Protein AF-A0A7W3NHY2-F1 (afdb_monomer_lite)

Foldseek 3Di:
DDDDDPDDDDPDPDPDDPPDDQWDWDADPNDTDIDGCPPFHQDCVQKDKDWDPDVVVQLVVCLVFPPVNDDDDAPTKMFIWGADPNDTHGFWMWGKAADPDPCLCCVVPVPADPGQQEIERPDTGGHPPRDPPSRVVNVVVVVVVCVVSNHNYYHYDDPDDDPDDDD

Structure (mmCIF, N/CA/C/O backbone):
data_AF-A0A7W3NHY2-F1
#
_entry.id   AF-A0A7W3NHY2-F1
#
loop_
_atom_site.group_PDB
_atom_site.id
_atom_site.type_symbol
_atom_site.label_atom_id
_atom_site.label_alt_id
_atom_site.label_comp_id
_atom_site.label_asym_id
_atom_site.label_entity_id
_atom_site.label_seq_id
_atom_site.pdbx_PDB_ins_code
_atom_site.Cartn_x
_atom_site.Cartn_y
_atom_site.Cartn_z
_atom_site.occupancy
_atom_site.B_iso_or_equiv
_atom_site.auth_seq_id
_atom_site.auth_comp_id
_atom_site.auth_asym_id
_atom_site.auth_atom_id
_atom_site.pdbx_PDB_model_num
ATOM 1 N N . MET A 1 1 ? 4.029 -60.262 -7.745 1.00 38.59 1 MET A N 1
ATOM 2 C CA . MET A 1 1 ? 4.690 -59.181 -6.982 1.00 38.59 1 MET A CA 1
ATOM 3 C C . MET A 1 1 ? 3.614 -58.396 -6.251 1.00 38.59 1 MET A C 1
ATOM 5 O O . MET A 1 1 ? 2.725 -57.881 -6.910 1.00 38.59 1 MET A O 1
ATOM 9 N N . ARG A 1 2 ? 3.622 -58.399 -4.913 1.00 41.72 2 ARG A N 1
ATOM 10 C CA . ARG A 1 2 ? 2.715 -57.587 -4.086 1.00 41.72 2 ARG A CA 1
ATOM 11 C C . ARG A 1 2 ? 3.487 -56.336 -3.667 1.00 41.72 2 ARG A C 1
ATOM 13 O O . ARG A 1 2 ? 4.573 -56.475 -3.115 1.00 41.72 2 ARG A O 1
ATOM 20 N N . PHE A 1 3 ? 2.969 -55.153 -3.981 1.00 37.47 3 PHE A N 1
ATOM 21 C CA . PHE A 1 3 ? 3.537 -53.889 -3.514 1.00 37.47 3 PHE A CA 1
ATOM 22 C C . PHE A 1 3 ? 3.223 -53.717 -2.022 1.00 37.47 3 PHE A C 1
ATOM 24 O O . PHE A 1 3 ? 2.112 -54.027 -1.590 1.00 37.47 3 PHE A O 1
ATOM 31 N N . SER A 1 4 ? 4.214 -53.279 -1.243 1.00 45.97 4 SER A N 1
ATOM 32 C CA . SER A 1 4 ? 4.052 -52.976 0.181 1.00 45.97 4 SER A CA 1
ATOM 33 C C . SER A 1 4 ? 3.116 -51.781 0.345 1.00 45.97 4 SER A C 1
ATOM 35 O O . SER A 1 4 ? 3.281 -50.773 -0.341 1.00 45.97 4 SER A O 1
ATOM 37 N N . VAL A 1 5 ? 2.145 -51.899 1.249 1.00 53.31 5 VAL A N 1
ATOM 38 C CA . VAL A 1 5 ? 1.316 -50.777 1.705 1.00 53.31 5 VAL A CA 1
ATOM 39 C C . VAL A 1 5 ? 2.254 -49.721 2.295 1.00 53.31 5 VAL A C 1
ATOM 41 O O . VAL A 1 5 ? 3.101 -50.053 3.124 1.00 53.31 5 VAL A O 1
ATOM 44 N N . GLN A 1 6 ? 2.152 -48.479 1.818 1.00 52.00 6 GLN A N 1
ATOM 45 C CA . GLN A 1 6 ? 2.845 -47.340 2.416 1.00 52.00 6 GLN A CA 1
ATOM 46 C C . GLN A 1 6 ? 2.260 -47.108 3.809 1.00 52.00 6 GLN A C 1
ATOM 48 O O . GLN A 1 6 ? 1.056 -46.914 3.960 1.00 52.00 6 GLN A O 1
ATOM 53 N N . GLU A 1 7 ? 3.117 -47.173 4.818 1.00 51.84 7 GLU A N 1
ATOM 54 C CA . GLU A 1 7 ? 2.774 -46.868 6.199 1.00 51.84 7 GLU A CA 1
ATOM 55 C C . GLU A 1 7 ? 2.471 -45.365 6.300 1.00 51.84 7 GLU A C 1
ATOM 57 O O . GLU A 1 7 ? 3.307 -44.522 5.969 1.00 51.84 7 GLU A O 1
ATOM 62 N N . THR A 1 8 ? 1.238 -45.020 6.671 1.00 54.47 8 THR A N 1
ATOM 63 C CA . THR A 1 8 ? 0.811 -43.636 6.906 1.00 54.47 8 THR A CA 1
ATOM 64 C C . THR A 1 8 ? 1.616 -43.054 8.062 1.00 54.47 8 THR A C 1
ATOM 66 O O . THR A 1 8 ? 1.478 -43.507 9.197 1.00 54.47 8 THR A O 1
ATOM 69 N N . LEU A 1 9 ? 2.444 -42.048 7.777 1.00 52.06 9 LEU A N 1
ATOM 70 C CA . LEU A 1 9 ? 3.129 -41.275 8.812 1.00 52.06 9 LEU A CA 1
ATOM 71 C C . LEU A 1 9 ? 2.080 -40.549 9.674 1.00 52.06 9 LEU A C 1
ATOM 73 O O . LEU A 1 9 ? 1.161 -39.950 9.106 1.00 52.06 9 LEU A O 1
ATOM 77 N N . PRO A 1 10 ? 2.187 -40.574 11.014 1.00 54.53 10 PRO A N 1
ATOM 78 C CA . PRO A 1 10 ? 1.303 -39.794 11.863 1.00 54.53 10 PRO A CA 1
ATOM 79 C C . PRO A 1 10 ? 1.588 -38.309 11.623 1.00 54.53 10 PRO A C 1
ATOM 81 O O . PRO A 1 10 ? 2.686 -37.821 11.885 1.00 54.53 10 PRO A O 1
ATOM 84 N N . PHE A 1 11 ? 0.602 -37.593 11.086 1.00 50.91 11 PHE A N 1
ATOM 85 C CA . PHE A 1 11 ? 0.603 -36.137 11.089 1.00 50.91 11 PHE A CA 1
ATOM 86 C C . PHE A 1 11 ? 0.236 -35.707 12.510 1.00 50.91 11 PHE A C 1
ATOM 88 O O . PHE A 1 11 ? -0.936 -35.550 12.840 1.00 50.91 11 PHE A O 1
ATOM 95 N N . GLU A 1 12 ? 1.226 -35.639 13.395 1.00 59.62 12 GLU A N 1
ATOM 96 C CA . GLU A 1 12 ? 1.052 -34.913 14.647 1.00 59.62 12 GLU A CA 1
ATOM 97 C C . GLU A 1 12 ? 1.001 -33.424 14.297 1.00 59.62 12 GLU A C 1
ATOM 99 O O . GLU A 1 12 ? 1.944 -32.890 13.708 1.00 59.62 12 GLU A O 1
ATOM 104 N N . ASP A 1 13 ? -0.114 -32.767 14.628 1.00 57.09 13 ASP A N 1
ATOM 105 C CA . ASP A 1 13 ? -0.238 -31.311 14.596 1.00 57.09 13 ASP A CA 1
ATOM 106 C C . ASP A 1 13 ? 0.801 -30.721 15.557 1.00 57.09 13 ASP A C 1
ATOM 108 O O . ASP A 1 13 ? 0.569 -30.564 16.759 1.00 57.09 13 ASP A O 1
ATOM 112 N N . LEU A 1 14 ? 1.993 -30.434 15.036 1.00 52.31 14 LEU A N 1
ATOM 113 C CA . LEU A 1 14 ? 3.009 -29.718 15.785 1.00 52.31 14 LEU A CA 1
ATOM 114 C C . LEU A 1 14 ? 2.480 -28.302 16.038 1.00 52.31 14 LEU A C 1
ATOM 116 O O . LEU A 1 14 ? 2.071 -27.634 15.084 1.00 52.31 14 LEU A O 1
ATOM 120 N N . PRO A 1 15 ? 2.481 -27.819 17.292 1.00 52.09 15 PRO A N 1
ATOM 121 C CA . PRO A 1 15 ? 2.059 -26.459 17.576 1.00 52.09 15 PRO A CA 1
ATOM 122 C C . PRO A 1 15 ? 2.930 -25.497 16.767 1.00 52.09 15 PRO A C 1
ATOM 124 O O . PRO A 1 15 ? 4.156 -25.498 16.898 1.00 52.09 15 PRO A O 1
ATOM 127 N N . GLU A 1 16 ? 2.295 -24.692 15.915 1.00 49.62 16 GLU A N 1
ATOM 128 C CA . GLU A 1 16 ? 2.970 -23.643 15.160 1.00 49.62 16 GLU A CA 1
ATOM 129 C C . GLU A 1 16 ? 3.632 -22.688 16.158 1.00 49.62 16 GLU A C 1
ATOM 131 O O . GLU A 1 16 ? 2.963 -21.989 16.919 1.00 49.62 16 GLU A O 1
ATOM 136 N N . VAL A 1 17 ? 4.965 -22.693 16.193 1.00 52.91 17 VAL A N 1
ATOM 137 C CA . VAL A 1 17 ? 5.748 -21.736 16.973 1.00 52.91 17 VAL A CA 1
ATOM 138 C C . VAL A 1 17 ? 5.956 -20.512 16.082 1.00 52.91 17 VAL A C 1
ATOM 140 O O . VAL A 1 17 ? 6.680 -20.621 15.086 1.00 52.91 17 VAL A O 1
ATOM 143 N N . PRO A 1 18 ? 5.361 -19.345 16.394 1.00 51.53 18 PRO A N 1
ATOM 144 C CA . PRO A 1 18 ? 5.545 -18.153 15.580 1.00 51.53 18 PRO A CA 1
ATOM 145 C C . PRO A 1 18 ? 7.033 -17.799 15.529 1.00 51.53 18 PRO A C 1
ATOM 147 O O . PRO A 1 18 ? 7.649 -17.499 16.548 1.00 51.53 18 PRO A O 1
ATOM 150 N N . THR A 1 19 ? 7.631 -17.844 14.338 1.00 49.25 19 THR A N 1
ATOM 151 C CA . THR A 1 19 ? 9.059 -17.530 14.145 1.00 49.25 19 THR A CA 1
ATOM 152 C C . THR A 1 19 ? 9.333 -16.023 14.240 1.00 49.25 19 THR A C 1
ATOM 154 O O . THR A 1 19 ? 10.480 -15.589 14.331 1.00 49.25 19 THR A O 1
ATOM 157 N N . ALA A 1 20 ? 8.276 -15.206 14.231 1.00 55.72 20 ALA A N 1
ATOM 158 C CA . ALA A 1 20 ? 8.362 -13.775 14.466 1.00 55.72 20 ALA A CA 1
ATOM 159 C C . ALA A 1 20 ? 8.464 -13.493 15.972 1.00 55.72 20 ALA A C 1
ATOM 161 O O . ALA A 1 20 ? 7.605 -13.897 16.755 1.00 55.72 20 ALA A O 1
ATOM 162 N N . SER A 1 21 ? 9.511 -12.766 16.369 1.00 53.81 21 SER A N 1
ATOM 163 C CA . SER A 1 21 ? 9.662 -12.281 17.740 1.00 53.81 21 SER A CA 1
ATOM 164 C C . SER A 1 21 ? 8.434 -11.447 18.144 1.00 53.81 21 SER A C 1
ATOM 166 O O . SER A 1 21 ? 8.055 -10.545 17.395 1.00 53.81 21 SER A O 1
ATOM 168 N N . PRO A 1 22 ? 7.847 -11.659 19.33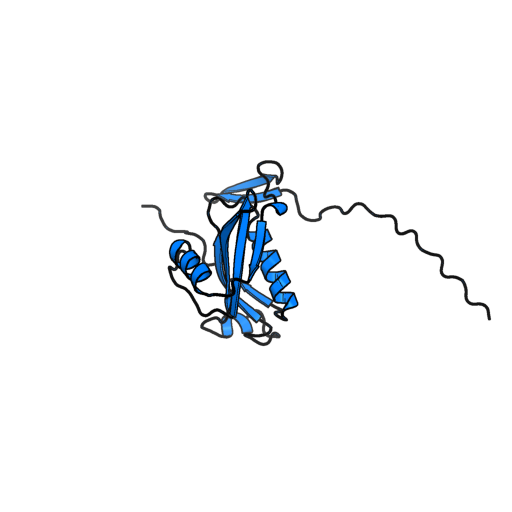9 1.00 58.22 22 PRO A N 1
ATOM 169 C CA . PRO A 1 22 ? 6.783 -10.805 19.874 1.00 58.22 22 PRO A CA 1
ATOM 170 C C . PRO A 1 22 ? 7.312 -9.435 20.336 1.00 58.22 22 PRO A C 1
ATOM 172 O O . PRO A 1 22 ? 6.582 -8.665 20.960 1.00 58.22 22 PRO A O 1
ATOM 175 N N . TRP A 1 23 ? 8.585 -9.147 20.059 1.00 51.69 23 TRP A N 1
ATOM 176 C CA . TRP A 1 23 ? 9.265 -7.897 20.343 1.00 51.69 23 TRP A CA 1
ATOM 177 C C . TRP A 1 23 ? 9.598 -7.177 19.044 1.00 51.69 23 TRP A C 1
ATOM 179 O O . TRP A 1 23 ? 10.343 -7.691 18.208 1.00 51.69 23 TRP A O 1
ATOM 189 N N . CYS A 1 24 ? 9.104 -5.951 18.919 1.00 60.16 24 CYS A N 1
ATOM 190 C CA . CYS A 1 24 ? 9.429 -5.062 17.812 1.00 60.16 24 CYS A CA 1
ATOM 191 C C . CYS A 1 24 ? 10.418 -3.998 18.289 1.00 60.16 24 CYS A C 1
ATOM 193 O O . CYS A 1 24 ? 10.172 -3.333 19.303 1.00 60.16 24 CYS A O 1
ATOM 195 N N . GLN A 1 25 ? 11.523 -3.819 17.556 1.00 66.75 25 GLN A N 1
ATOM 196 C CA . GLN A 1 25 ? 12.404 -2.674 17.780 1.00 66.75 25 GLN A CA 1
ATOM 197 C C . GLN A 1 25 ? 11.658 -1.386 17.445 1.00 66.75 25 GLN A C 1
ATOM 199 O O . GLN A 1 25 ? 11.041 -1.247 16.392 1.00 66.75 25 GLN A O 1
ATOM 204 N N . ARG A 1 26 ? 11.752 -0.431 18.355 1.00 61.78 26 ARG A N 1
ATOM 205 C CA . ARG A 1 26 ? 11.274 0.937 18.239 1.00 61.78 26 ARG A CA 1
ATOM 206 C C . ARG A 1 26 ? 12.478 1.832 18.092 1.00 61.78 26 ARG A C 1
ATOM 208 O O . ARG A 1 26 ? 13.433 1.684 18.843 1.00 61.78 26 ARG A O 1
ATOM 215 N N . TRP A 1 27 ? 12.400 2.785 17.182 1.00 46.03 27 TRP A N 1
ATOM 216 C CA . TRP A 1 27 ? 13.375 3.855 17.062 1.00 46.03 27 TRP A CA 1
ATOM 217 C C . TRP A 1 27 ? 12.678 5.167 17.391 1.00 46.03 27 TRP A C 1
ATOM 219 O O . TRP A 1 27 ? 11.727 5.546 16.716 1.00 46.03 27 TRP A O 1
ATOM 229 N N . ARG A 1 28 ? 13.131 5.846 18.445 1.00 52.72 28 ARG A N 1
ATOM 230 C CA . ARG A 1 28 ? 12.670 7.187 18.819 1.00 52.72 28 ARG A CA 1
ATOM 231 C C . ARG A 1 28 ? 13.876 8.007 19.245 1.00 52.72 28 ARG A C 1
ATOM 233 O O . ARG A 1 28 ? 14.658 7.536 20.065 1.00 52.72 28 ARG A O 1
ATOM 240 N N . GLU A 1 29 ? 14.058 9.198 18.675 1.00 62.19 29 GLU A N 1
ATOM 241 C CA . GLU A 1 29 ? 15.141 10.124 19.064 1.00 62.19 29 GLU A CA 1
ATOM 242 C C . GLU A 1 29 ? 16.534 9.453 19.081 1.00 62.19 29 GLU A C 1
ATOM 244 O O . GLU A 1 29 ? 17.319 9.600 20.017 1.00 62.19 29 GLU A O 1
ATOM 249 N N . ARG A 1 30 ? 16.839 8.651 18.047 1.00 50.19 30 ARG A N 1
ATOM 250 C CA . ARG A 1 30 ? 18.089 7.863 17.912 1.00 50.19 30 ARG A CA 1
ATOM 251 C C . ARG A 1 30 ? 18.314 6.804 19.003 1.00 50.19 30 ARG A C 1
ATOM 253 O O . ARG A 1 30 ? 19.399 6.228 19.077 1.00 50.19 30 ARG A O 1
ATOM 260 N N . ARG A 1 31 ? 17.315 6.524 19.839 1.00 47.31 31 ARG A N 1
ATOM 261 C CA . ARG A 1 31 ? 17.339 5.461 20.845 1.00 47.31 31 ARG A CA 1
ATOM 262 C C . ARG A 1 31 ? 16.479 4.302 20.374 1.00 47.31 31 ARG A C 1
ATOM 264 O O . ARG A 1 31 ? 15.373 4.507 19.871 1.00 47.31 31 ARG A O 1
ATOM 271 N N . HIS A 1 32 ? 16.997 3.092 20.555 1.00 50.78 32 HIS A N 1
ATOM 272 C CA . HIS A 1 32 ? 16.210 1.894 20.334 1.00 50.78 32 HIS A CA 1
ATOM 273 C C . HIS A 1 32 ? 15.502 1.494 21.635 1.00 50.78 32 HIS A C 1
ATOM 275 O O . HIS A 1 32 ? 16.115 1.481 22.703 1.00 50.78 32 HIS A O 1
ATOM 281 N N . SER A 1 33 ? 14.218 1.167 21.553 1.00 62.12 33 SER A N 1
ATOM 282 C CA . SER A 1 33 ? 13.472 0.488 22.616 1.00 62.12 33 SER A CA 1
ATOM 283 C C . SER A 1 33 ? 12.775 -0.744 22.046 1.00 62.12 33 SER A C 1
ATOM 285 O O . SER A 1 33 ? 12.729 -0.931 20.834 1.00 62.12 33 SER A O 1
ATOM 287 N N . TRP A 1 34 ? 12.283 -1.635 22.897 1.00 53.69 34 TRP A N 1
ATOM 288 C CA . TRP A 1 34 ? 11.569 -2.834 22.464 1.00 53.69 34 TRP A CA 1
ATOM 289 C C . TRP A 1 34 ? 10.137 -2.747 22.970 1.00 53.69 34 TRP A C 1
ATOM 291 O O . TRP A 1 34 ? 9.926 -2.513 24.157 1.00 53.69 34 TRP A O 1
ATOM 301 N N . ALA A 1 35 ? 9.162 -2.901 22.076 1.00 60.00 35 ALA A N 1
ATOM 302 C CA . ALA A 1 35 ? 7.753 -2.981 22.448 1.00 60.00 35 ALA A CA 1
ATOM 303 C C . ALA A 1 35 ? 7.274 -4.424 22.301 1.00 60.00 35 ALA A C 1
ATOM 305 O O . ALA A 1 35 ? 7.505 -5.041 21.256 1.00 60.00 35 ALA A O 1
ATOM 306 N N . HIS A 1 36 ? 6.613 -4.945 23.333 1.00 53.47 36 HIS A N 1
ATOM 307 C CA . HIS A 1 36 ? 5.999 -6.262 23.283 1.00 53.47 36 HIS A CA 1
ATOM 308 C C . HIS A 1 36 ? 4.612 -6.170 22.636 1.00 53.47 36 HIS A C 1
ATOM 310 O O . HIS A 1 36 ? 3.839 -5.261 22.937 1.00 53.47 36 HIS A O 1
ATOM 316 N N . VAL A 1 37 ? 4.253 -7.136 21.788 1.00 56.38 37 VAL A N 1
ATOM 317 C CA . VAL A 1 37 ? 2.948 -7.181 21.093 1.00 56.38 37 VAL A CA 1
ATOM 318 C C . VAL A 1 37 ? 1.754 -7.176 22.070 1.00 56.38 37 VAL A C 1
ATOM 320 O O . VAL A 1 37 ? 0.660 -6.768 21.694 1.00 56.38 37 VAL A O 1
ATOM 323 N N . ARG A 1 38 ? 1.944 -7.583 23.336 1.00 53.22 38 ARG A N 1
ATOM 324 C CA . ARG A 1 38 ? 0.876 -7.594 24.358 1.00 53.22 38 ARG A CA 1
ATOM 325 C C . ARG A 1 38 ? 0.640 -6.256 25.071 1.00 53.22 38 ARG A C 1
ATOM 327 O O . ARG A 1 38 ? -0.390 -6.131 25.722 1.00 53.22 38 ARG A O 1
ATOM 334 N N . ASP A 1 39 ? 1.520 -5.265 24.927 1.00 55.44 39 ASP A N 1
ATOM 335 C CA . ASP A 1 39 ? 1.469 -4.022 25.724 1.00 55.44 39 ASP A CA 1
ATOM 336 C C . ASP A 1 39 ? 0.590 -2.919 25.089 1.00 55.44 39 ASP A C 1
ATOM 338 O O . ASP A 1 39 ? 0.578 -1.776 25.539 1.00 55.44 39 ASP A O 1
ATOM 342 N N . GLY A 1 40 ? -0.144 -3.255 24.025 1.00 57.06 40 GLY A N 1
ATOM 343 C CA . GLY A 1 40 ? -0.903 -2.325 23.183 1.00 57.06 40 GLY A CA 1
ATOM 344 C C . GLY A 1 40 ? -0.871 -2.835 21.750 1.00 57.06 40 GLY A C 1
ATOM 345 O O . GLY A 1 40 ? -0.127 -2.331 20.910 1.00 57.06 40 GLY A O 1
ATOM 346 N N . GLY A 1 41 ? -1.567 -3.950 21.535 1.00 66.56 41 GLY A N 1
ATOM 347 C CA . GLY A 1 41 ? -1.363 -4.825 20.389 1.00 66.56 41 GLY A CA 1
ATOM 348 C C . GLY A 1 41 ? -2.280 -4.482 19.232 1.00 66.56 41 GLY A C 1
ATOM 349 O O . GLY A 1 41 ? -3.498 -4.460 19.382 1.00 66.56 41 GLY A O 1
ATOM 350 N N . PHE A 1 42 ? -1.690 -4.249 18.067 1.00 82.06 42 PHE A N 1
ATOM 351 C CA . PHE A 1 42 ? -2.409 -4.246 16.803 1.00 82.06 42 PHE A CA 1
ATOM 352 C C . PHE A 1 42 ? -3.290 -5.500 16.677 1.00 82.06 42 PHE A C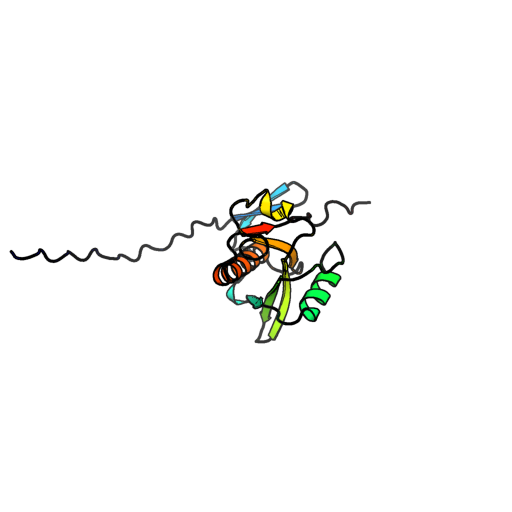 1
ATOM 354 O O . PHE A 1 42 ? -2.785 -6.623 16.638 1.00 82.06 42 PHE A O 1
ATOM 361 N N . ASP A 1 43 ? -4.608 -5.304 16.622 1.00 87.31 43 ASP A N 1
ATOM 362 C CA . ASP A 1 43 ? -5.570 -6.371 16.360 1.00 87.31 43 ASP A CA 1
ATOM 363 C C . ASP A 1 43 ? -5.886 -6.408 14.868 1.00 87.31 43 ASP A C 1
ATOM 365 O O . ASP A 1 43 ? -6.711 -5.641 14.377 1.00 87.31 43 ASP A O 1
ATOM 369 N N . ALA A 1 44 ? -5.250 -7.330 14.146 1.00 88.94 44 ALA A N 1
ATOM 370 C CA . ALA A 1 44 ? -5.452 -7.497 12.709 1.00 88.94 44 ALA A CA 1
ATOM 371 C C . ALA A 1 44 ? -6.925 -7.708 12.314 1.00 88.94 44 ALA A C 1
ATOM 373 O O . ALA A 1 44 ? -7.293 -7.397 11.187 1.00 88.94 44 ALA A O 1
ATOM 374 N N . ARG A 1 45 ? -7.778 -8.217 13.217 1.00 89.19 45 ARG A N 1
ATOM 375 C CA . ARG A 1 45 ? -9.205 -8.468 12.942 1.00 89.19 45 ARG A CA 1
ATOM 376 C C . ARG A 1 45 ? -10.012 -7.178 12.804 1.00 89.19 45 ARG A C 1
ATOM 378 O O . ARG A 1 45 ? -11.082 -7.203 12.207 1.00 89.19 45 ARG A O 1
ATOM 385 N N . ARG A 1 46 ? -9.501 -6.074 13.353 1.00 90.94 46 ARG A N 1
ATOM 386 C CA . ARG A 1 46 ? -10.080 -4.733 13.229 1.00 90.94 46 ARG A CA 1
ATOM 387 C C . ARG A 1 46 ? -9.777 -4.103 11.869 1.00 90.94 46 ARG A C 1
ATOM 389 O O . ARG A 1 46 ? -10.454 -3.166 11.475 1.00 90.94 46 ARG A O 1
ATOM 396 N N . TYR A 1 47 ? -8.792 -4.616 11.133 1.00 94.44 47 TYR A N 1
ATOM 397 C CA . TYR A 1 47 ? -8.341 -3.999 9.894 1.00 94.44 47 TYR A CA 1
ATOM 398 C C . TYR A 1 47 ? -8.662 -4.845 8.673 1.00 94.44 47 TYR A C 1
ATOM 400 O O . TYR A 1 47 ? -8.583 -6.072 8.674 1.00 94.44 47 TYR A O 1
ATOM 408 N N . THR A 1 48 ? -8.964 -4.162 7.578 1.00 96.50 48 THR A N 1
ATOM 409 C CA . THR A 1 48 ? -9.113 -4.774 6.258 1.00 96.50 48 THR A CA 1
ATOM 410 C C . THR A 1 48 ? -8.257 -4.028 5.250 1.00 96.50 48 THR A C 1
ATOM 412 O O . THR A 1 48 ? -8.015 -2.830 5.381 1.00 96.50 48 THR A O 1
ATOM 415 N N . VAL A 1 49 ? -7.790 -4.744 4.231 1.00 97.94 49 VAL A N 1
ATOM 416 C CA . VAL A 1 49 ? -6.992 -4.175 3.143 1.00 97.94 49 VAL A CA 1
ATOM 417 C C . VAL A 1 49 ? -7.690 -4.485 1.848 1.00 97.94 49 VAL A C 1
ATOM 419 O O . VAL A 1 49 ? -7.825 -5.665 1.543 1.00 97.94 49 VAL A O 1
ATOM 422 N N . ASP A 1 50 ? -8.063 -3.473 1.074 1.00 97.50 50 ASP A N 1
ATOM 423 C CA . ASP A 1 50 ? -8.690 -3.664 -0.234 1.00 97.50 50 ASP A CA 1
ATOM 424 C C . ASP A 1 50 ? -8.123 -2.726 -1.290 1.00 97.50 50 ASP A C 1
ATOM 426 O O . ASP A 1 50 ? -7.526 -1.694 -0.981 1.00 97.50 50 ASP A O 1
ATOM 430 N N . VAL A 1 51 ? -8.304 -3.118 -2.552 1.00 97.44 51 VAL A N 1
ATOM 431 C CA . VAL A 1 51 ? -8.014 -2.254 -3.698 1.00 97.44 51 VAL A CA 1
ATOM 432 C C . VAL A 1 51 ? -8.983 -1.078 -3.662 1.00 97.44 51 VAL A C 1
ATOM 434 O O . VAL A 1 51 ? -10.185 -1.277 -3.491 1.00 97.44 51 VAL A O 1
ATOM 437 N N . ILE A 1 52 ? -8.466 0.132 -3.856 1.00 97.06 52 ILE A N 1
ATOM 438 C CA . ILE A 1 52 ? -9.303 1.310 -4.078 1.00 97.06 52 ILE A CA 1
ATOM 439 C C . ILE A 1 52 ? -9.522 1.412 -5.596 1.00 97.06 52 ILE A C 1
ATOM 441 O O . ILE A 1 52 ? -8.541 1.588 -6.319 1.00 97.06 52 ILE A O 1
ATOM 445 N N . PRO A 1 53 ? -10.753 1.260 -6.115 1.00 92.00 53 PRO A N 1
ATOM 446 C CA . PRO A 1 53 ? -10.988 1.271 -7.559 1.00 92.00 53 PRO A CA 1
ATOM 447 C C . PRO A 1 53 ? -10.830 2.673 -8.160 1.00 92.00 53 PRO A C 1
ATOM 449 O O . PRO A 1 53 ? -10.208 2.818 -9.209 1.00 92.00 53 PRO A O 1
ATOM 452 N N . ASP A 1 54 ? -11.338 3.694 -7.469 1.00 92.19 54 ASP A N 1
ATOM 453 C CA . ASP A 1 54 ? -11.292 5.086 -7.912 1.00 92.19 54 ASP A CA 1
ATOM 454 C C . ASP A 1 54 ? -10.089 5.818 -7.320 1.00 92.19 54 ASP A C 1
ATOM 456 O O . ASP A 1 54 ? -9.750 5.651 -6.151 1.00 92.19 54 ASP A O 1
ATOM 460 N N . GLU A 1 55 ? -9.434 6.664 -8.106 1.00 90.38 55 GLU A N 1
ATOM 461 C CA . GLU A 1 55 ? -8.232 7.388 -7.672 1.00 90.38 55 GLU A CA 1
ATOM 462 C C . GLU A 1 55 ? -8.528 8.418 -6.566 1.00 90.38 55 GLU A C 1
ATOM 464 O O . GLU A 1 55 ? -7.719 8.613 -5.662 1.00 90.38 55 GLU A O 1
ATOM 469 N N . GLU A 1 56 ? -9.709 9.046 -6.595 1.00 94.81 56 GLU A N 1
ATOM 470 C CA . GLU A 1 56 ? -10.056 10.195 -5.745 1.00 94.81 56 GLU A CA 1
ATOM 471 C C . GLU A 1 56 ? -9.926 9.939 -4.227 1.00 94.81 56 GLU A C 1
ATOM 473 O O . GLU A 1 56 ? -9.250 10.731 -3.565 1.00 94.81 56 GLU A O 1
ATOM 478 N N . PRO A 1 57 ? -10.455 8.842 -3.639 1.00 93.75 57 PRO A N 1
ATOM 479 C CA . PRO A 1 57 ? -10.268 8.560 -2.213 1.00 93.75 57 PRO A CA 1
ATOM 480 C C . PRO A 1 57 ? -8.795 8.413 -1.810 1.00 93.75 57 PRO A C 1
ATOM 482 O O . PRO A 1 57 ? -8.365 8.952 -0.790 1.00 93.75 57 PRO A O 1
ATOM 485 N N . ALA A 1 58 ? -8.003 7.707 -2.622 1.00 94.81 58 ALA A N 1
ATOM 486 C CA . ALA A 1 58 ? -6.585 7.486 -2.351 1.00 94.81 58 ALA A CA 1
ATOM 487 C C . ALA A 1 58 ? -5.779 8.780 -2.512 1.00 94.81 58 ALA A C 1
ATOM 489 O O . ALA A 1 58 ? -4.900 9.082 -1.704 1.00 94.81 58 ALA A O 1
ATOM 490 N N . LYS A 1 59 ? -6.097 9.556 -3.548 1.00 94.62 59 LYS A N 1
ATOM 491 C CA . LYS A 1 59 ? -5.470 10.835 -3.854 1.00 94.62 59 LYS A CA 1
ATOM 492 C C . LYS A 1 59 ? -5.732 11.866 -2.773 1.00 94.62 59 LYS A C 1
ATOM 494 O O . LYS A 1 59 ? -4.773 12.462 -2.290 1.00 94.62 59 LYS A O 1
ATOM 499 N N . GLY A 1 60 ? -6.984 12.033 -2.349 1.00 95.19 60 GLY A N 1
ATOM 500 C CA . GLY A 1 60 ? -7.339 12.936 -1.254 1.00 95.19 60 GLY A CA 1
ATOM 501 C C . GLY A 1 60 ? -6.569 12.607 0.025 1.00 95.19 60 GLY A C 1
ATOM 502 O O . GLY A 1 60 ? -5.942 13.488 0.610 1.00 95.19 60 GLY A O 1
ATOM 503 N N . PHE A 1 61 ? -6.523 11.323 0.394 1.00 94.38 61 PHE A N 1
ATOM 504 C CA . PHE A 1 61 ? -5.786 10.861 1.571 1.00 94.38 61 PHE A CA 1
ATOM 505 C C . PHE A 1 61 ? -4.275 11.121 1.456 1.00 94.38 61 PHE A C 1
ATOM 507 O O . PHE A 1 61 ? -3.661 11.682 2.361 1.00 94.38 61 PHE A O 1
ATOM 514 N N . VAL A 1 62 ? -3.651 10.758 0.331 1.00 93.50 62 VAL A N 1
ATOM 515 C CA . VAL A 1 62 ? -2.206 10.956 0.131 1.00 93.50 62 VAL A CA 1
ATOM 516 C C . VAL A 1 62 ? -1.834 12.435 0.116 1.00 93.50 62 VAL A C 1
ATOM 518 O O . VAL A 1 62 ? -0.827 12.799 0.712 1.00 93.50 62 VAL A O 1
ATOM 521 N N . LEU A 1 63 ? -2.614 13.293 -0.544 1.00 92.38 63 LEU A N 1
ATOM 522 C CA . LEU A 1 63 ? -2.335 14.731 -0.578 1.00 92.38 63 LEU A CA 1
ATOM 523 C C . LEU A 1 63 ? -2.434 15.372 0.811 1.00 92.38 63 LEU A C 1
ATOM 525 O O . LEU A 1 63 ? -1.684 16.302 1.092 1.00 92.38 63 LEU A O 1
ATOM 529 N N . ALA A 1 64 ? -3.330 14.871 1.666 1.00 90.38 64 ALA A N 1
ATOM 530 C CA . ALA A 1 64 ? -3.502 15.365 3.027 1.00 90.38 64 ALA A CA 1
ATOM 531 C C . ALA A 1 64 ? -2.406 14.885 3.994 1.00 90.38 64 ALA A C 1
ATOM 533 O O . ALA A 1 64 ? -2.021 15.641 4.883 1.00 90.38 64 ALA A O 1
ATOM 534 N N . HIS A 1 65 ? -1.911 13.651 3.836 1.00 88.69 65 HIS A N 1
ATOM 535 C CA . HIS A 1 65 ? -1.091 12.991 4.864 1.00 88.69 65 HIS A CA 1
ATOM 536 C C . HIS A 1 65 ? 0.348 12.659 4.443 1.00 88.69 65 HIS A C 1
ATOM 538 O O . HIS A 1 65 ? 1.186 12.388 5.297 1.00 88.69 65 HIS A O 1
ATOM 544 N N . HIS A 1 66 ? 0.674 12.645 3.149 1.00 85.81 66 HIS A N 1
ATOM 545 C CA . HIS A 1 66 ? 2.026 12.319 2.692 1.00 85.81 66 HIS A CA 1
ATOM 546 C C . HIS A 1 66 ? 2.877 13.587 2.544 1.00 85.81 66 HIS A C 1
ATOM 548 O O . HIS A 1 66 ? 2.485 14.520 1.845 1.00 85.81 66 HIS A O 1
ATOM 554 N N . TYR A 1 67 ? 4.094 13.583 3.099 1.00 82.31 67 TYR A N 1
ATOM 555 C CA . TYR A 1 67 ? 5.001 14.747 3.138 1.00 82.31 67 TYR A CA 1
ATOM 556 C C . TYR A 1 67 ? 5.240 15.421 1.770 1.00 82.31 67 TYR A C 1
ATOM 558 O O . TYR A 1 67 ? 5.483 16.621 1.685 1.00 82.31 67 TYR A O 1
ATOM 566 N N . SER A 1 68 ? 5.196 14.653 0.673 1.00 81.94 68 SER A N 1
ATOM 567 C CA . SER A 1 68 ? 5.464 15.174 -0.674 1.00 81.94 68 SER A CA 1
ATOM 568 C C . SER A 1 68 ? 4.297 15.932 -1.311 1.00 81.94 68 SER A C 1
ATOM 570 O O . SER A 1 68 ? 4.479 16.465 -2.408 1.00 81.94 68 SER A O 1
ATOM 572 N N . GLY A 1 69 ? 3.098 15.900 -0.714 1.00 81.12 69 GLY A N 1
ATOM 573 C CA . GLY A 1 69 ? 1.912 16.623 -1.194 1.00 81.12 69 GLY A CA 1
ATOM 574 C C . GLY A 1 69 ? 1.545 16.365 -2.661 1.00 81.12 69 GLY A C 1
ATOM 575 O O . GLY A 1 69 ? 0.990 17.235 -3.324 1.00 81.12 69 GLY A O 1
ATOM 576 N N . SER A 1 70 ? 1.907 15.203 -3.214 1.00 86.56 70 SER A N 1
ATOM 577 C CA . SER A 1 70 ? 1.743 14.896 -4.641 1.00 86.56 70 SER A CA 1
ATOM 578 C C . SER A 1 70 ? 1.294 13.463 -4.867 1.00 86.56 70 SER A C 1
ATOM 580 O O . SER A 1 70 ? 1.707 12.551 -4.145 1.00 86.56 70 SER A O 1
ATOM 582 N N . TYR A 1 71 ? 0.512 13.260 -5.924 1.00 88.88 71 TYR A N 1
ATOM 583 C CA . TYR A 1 71 ? -0.063 11.969 -6.273 1.00 88.88 71 TYR A CA 1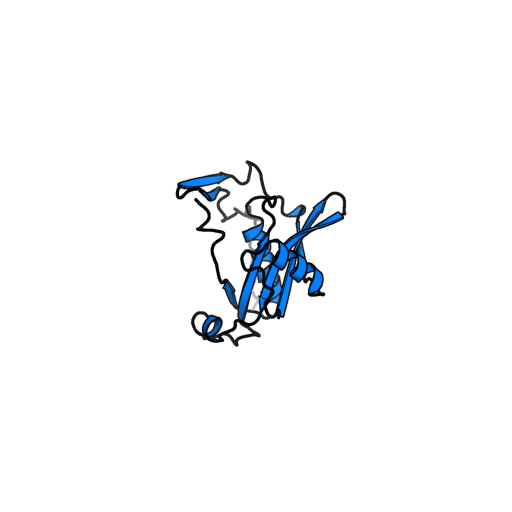
ATOM 584 C C . TYR A 1 71 ? 0.510 11.449 -7.606 1.00 88.88 71 TYR A C 1
ATOM 586 O O . TYR A 1 71 ? 0.302 12.090 -8.637 1.00 88.88 71 TYR A O 1
ATOM 594 N N . PRO A 1 72 ? 1.326 10.377 -7.591 1.00 87.88 72 PRO A N 1
ATOM 595 C CA . PRO A 1 72 ? 2.028 9.883 -8.774 1.00 87.88 72 PRO A CA 1
ATOM 596 C C . PRO A 1 72 ? 1.137 8.982 -9.641 1.00 87.88 72 PRO A C 1
ATOM 598 O O . PRO A 1 72 ? 0.039 8.612 -9.244 1.00 87.88 72 PRO A O 1
ATOM 601 N N . ALA A 1 73 ? 1.644 8.579 -10.810 1.00 88.31 73 ALA A N 1
ATOM 602 C CA . ALA A 1 73 ? 0.961 7.622 -11.677 1.00 88.31 73 ALA A CA 1
ATOM 603 C C . ALA A 1 73 ? 0.741 6.269 -10.973 1.00 88.31 73 ALA A C 1
ATOM 605 O O . ALA A 1 73 ? 1.678 5.681 -10.420 1.00 88.31 73 ALA A O 1
ATOM 606 N N . VAL A 1 74 ? -0.492 5.766 -11.044 1.00 91.94 74 VAL A N 1
ATOM 607 C CA . VAL A 1 74 ? -0.950 4.576 -10.320 1.00 91.94 74 VAL A CA 1
ATOM 608 C C . VAL A 1 74 ? -1.124 3.396 -11.265 1.00 91.94 74 VAL A C 1
ATOM 610 O O . VAL A 1 74 ? -1.732 3.515 -12.324 1.00 91.94 74 VAL A O 1
ATOM 613 N N . THR A 1 75 ? -0.621 2.233 -10.859 1.00 94.69 75 THR A N 1
ATOM 614 C CA . THR A 1 75 ? -0.998 0.938 -11.445 1.00 94.69 75 THR A CA 1
ATOM 615 C C . THR A 1 75 ? -2.009 0.233 -10.552 1.00 94.69 75 THR A C 1
ATOM 617 O O . THR A 1 75 ? -2.991 -0.318 -11.037 1.00 94.69 75 THR A O 1
ATOM 620 N N . VAL A 1 76 ? -1.780 0.260 -9.238 1.00 96.44 76 VAL A N 1
ATOM 621 C CA . VAL A 1 76 ? -2.720 -0.246 -8.240 1.00 96.44 76 VAL A CA 1
ATOM 622 C C . VAL A 1 76 ? -2.519 0.485 -6.922 1.00 96.44 76 VAL A C 1
ATOM 624 O O . VAL A 1 76 ? -1.405 0.845 -6.542 1.00 96.44 76 VAL A O 1
ATOM 627 N N . GLN A 1 77 ? -3.616 0.693 -6.218 1.00 97.38 77 GLN A N 1
ATOM 628 C CA . GLN A 1 77 ? -3.667 1.398 -4.951 1.00 97.38 77 GLN A CA 1
ATOM 629 C C . GLN A 1 77 ? -4.489 0.578 -3.963 1.00 97.38 77 GLN A C 1
ATOM 631 O O . GLN A 1 77 ? -5.524 0.005 -4.311 1.00 97.38 77 GLN A O 1
ATOM 636 N N . PHE A 1 78 ? -4.015 0.517 -2.730 1.00 98.44 78 PHE A N 1
ATOM 637 C CA . PHE A 1 78 ? -4.683 -0.186 -1.649 1.00 98.44 78 PHE A CA 1
ATOM 638 C C . PHE A 1 78 ? -4.992 0.785 -0.525 1.00 98.44 78 PHE A C 1
ATOM 640 O O . PHE A 1 78 ? -4.196 1.681 -0.240 1.00 98.44 78 PHE A O 1
ATOM 647 N N . GLY A 1 79 ? -6.129 0.568 0.122 1.00 97.94 79 GLY A N 1
ATOM 648 C CA . GLY A 1 79 ? -6.482 1.216 1.372 1.00 97.94 79 GLY A CA 1
ATOM 649 C C . GLY A 1 79 ? -6.337 0.237 2.527 1.00 97.94 79 GLY A C 1
ATOM 650 O O . GLY A 1 79 ? -6.728 -0.927 2.409 1.00 97.94 79 GLY A O 1
ATOM 651 N N . LEU A 1 80 ? -5.784 0.721 3.633 1.00 97.88 80 LEU A N 1
ATOM 652 C CA . LEU A 1 80 ? -5.952 0.136 4.952 1.00 97.88 80 LEU A CA 1
ATOM 653 C C . LEU A 1 80 ? -7.181 0.778 5.576 1.00 97.88 80 LEU A C 1
ATOM 655 O O . LEU A 1 80 ? -7.290 2.004 5.616 1.00 97.88 80 LEU A O 1
ATOM 659 N N . TYR A 1 81 ? -8.086 -0.054 6.063 1.00 96.94 81 TYR A N 1
ATOM 660 C CA . TYR A 1 81 ? -9.312 0.420 6.660 1.00 96.94 81 TYR A CA 1
ATOM 661 C C . TYR A 1 81 ? -9.494 -0.150 8.048 1.00 96.94 81 TYR A C 1
ATOM 663 O O . TYR A 1 81 ? -9.421 -1.367 8.237 1.00 96.94 81 TYR A O 1
ATOM 671 N N . ASP A 1 82 ? -9.773 0.746 8.979 1.00 94.75 82 ASP A N 1
ATOM 672 C CA . ASP A 1 82 ? -10.203 0.437 10.327 1.00 94.75 82 ASP A CA 1
ATOM 673 C C . ASP A 1 82 ? -11.711 0.143 10.322 1.00 94.75 82 ASP A C 1
ATOM 675 O O . ASP A 1 82 ? -12.502 0.928 9.793 1.00 94.75 82 ASP A O 1
ATOM 679 N N . VAL A 1 83 ? -12.096 -1.017 10.851 1.00 94.06 83 VAL A N 1
ATOM 680 C CA . VAL A 1 83 ? -13.475 -1.492 10.927 1.00 94.06 83 VAL A CA 1
ATOM 681 C C . VAL A 1 83 ? -13.933 -1.453 12.380 1.00 94.06 83 VAL A C 1
ATOM 683 O O . VAL A 1 83 ? -13.537 -2.291 13.194 1.00 94.06 83 VAL A O 1
ATOM 686 N N . VAL A 1 84 ? -14.806 -0.498 12.696 1.00 86.44 84 VAL A N 1
ATOM 687 C CA . VAL A 1 84 ? -15.366 -0.295 14.038 1.00 86.44 84 VAL A CA 1
ATOM 688 C C . VAL A 1 84 ? -16.883 -0.289 13.930 1.00 86.44 84 VAL A C 1
ATOM 690 O O . VAL A 1 84 ? -17.441 0.460 13.138 1.00 86.44 84 VAL A O 1
ATOM 693 N N . ASP A 1 85 ? -17.553 -1.155 14.693 1.00 87.19 85 ASP A N 1
ATOM 694 C CA . ASP A 1 85 ? -19.021 -1.260 14.734 1.00 87.19 85 ASP A CA 1
ATOM 695 C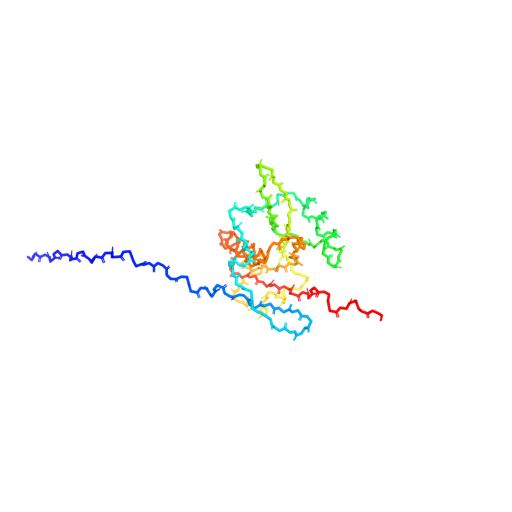 C . ASP A 1 85 ? -19.695 -1.415 13.352 1.00 87.19 85 ASP A C 1
ATOM 697 O O . ASP A 1 85 ? -20.837 -1.015 13.142 1.00 87.19 85 ASP A O 1
ATOM 701 N N . GLY A 1 86 ? -18.986 -2.033 12.399 1.00 84.69 86 GLY A N 1
ATOM 702 C CA . GLY A 1 86 ? -19.447 -2.246 11.022 1.00 84.69 86 GLY A CA 1
ATOM 703 C C . GLY A 1 86 ? -19.147 -1.092 10.061 1.00 84.69 86 GLY A C 1
ATOM 704 O O . GLY A 1 86 ? -19.251 -1.281 8.850 1.00 84.69 86 GLY A O 1
ATOM 705 N N . GLU A 1 87 ? -18.710 0.058 10.570 1.00 90.62 87 GLU A N 1
ATOM 706 C CA . GLU A 1 87 ? -18.255 1.188 9.766 1.00 90.62 87 GLU A CA 1
ATOM 707 C C . GLU A 1 87 ? -16.798 1.010 9.355 1.00 90.62 87 GLU A C 1
ATOM 709 O O . GLU A 1 87 ? -15.968 0.521 10.124 1.00 90.62 87 GLU A O 1
ATOM 714 N N . ARG A 1 88 ? -16.482 1.425 8.127 1.00 93.88 88 ARG A N 1
ATOM 715 C CA . ARG A 1 88 ? -15.163 1.233 7.526 1.00 93.88 88 ARG A CA 1
ATOM 716 C C . ARG A 1 88 ? -14.515 2.574 7.214 1.00 93.88 88 ARG A C 1
ATOM 718 O O . ARG A 1 88 ? -14.939 3.274 6.298 1.00 93.88 88 ARG A O 1
ATOM 725 N N . GLN A 1 89 ? -13.456 2.909 7.942 1.00 94.94 89 GLN A N 1
ATOM 726 C CA . GLN A 1 89 ? -12.759 4.189 7.828 1.00 94.94 89 GLN A CA 1
ATOM 727 C C . GLN A 1 89 ? -11.378 4.002 7.206 1.00 94.94 89 GLN A C 1
ATOM 729 O O . GLN A 1 89 ? -10.615 3.139 7.629 1.00 94.94 89 GLN A O 1
ATOM 734 N N . LEU A 1 90 ? -11.050 4.798 6.186 1.00 96.44 90 LEU A N 1
ATOM 735 C CA . LEU A 1 90 ? -9.735 4.763 5.544 1.00 96.44 90 LEU A CA 1
ATOM 736 C C . LEU A 1 90 ? -8.688 5.358 6.495 1.00 96.44 90 LEU A C 1
ATOM 738 O O . LEU A 1 90 ? -8.769 6.536 6.832 1.00 96.44 90 LEU A O 1
ATOM 742 N N . CYS A 1 91 ? -7.705 4.556 6.897 1.00 95.75 91 CYS A N 1
ATOM 743 C CA . CYS A 1 91 ? -6.641 4.960 7.821 1.00 95.75 91 CYS A CA 1
ATOM 744 C C . CYS A 1 91 ? -5.227 4.756 7.254 1.00 95.75 91 CYS A C 1
ATOM 746 O O . CYS A 1 91 ? -4.240 5.080 7.911 1.00 95.75 91 CYS A O 1
ATOM 748 N N . GLY A 1 92 ? -5.101 4.270 6.019 1.00 95.94 92 GLY A N 1
ATOM 749 C CA . GLY A 1 92 ? -3.828 4.241 5.308 1.00 95.94 92 GLY A CA 1
ATOM 750 C C . GLY A 1 92 ? -3.981 3.973 3.820 1.00 95.94 92 GLY A C 1
ATOM 751 O O . GLY A 1 92 ? -4.970 3.393 3.380 1.00 95.94 92 GLY A O 1
ATOM 752 N N . VAL A 1 93 ? -2.991 4.388 3.032 1.00 97.81 93 VAL A N 1
ATOM 753 C CA . VAL A 1 93 ? -2.948 4.217 1.578 1.00 97.81 93 VAL A CA 1
ATOM 754 C C . VAL A 1 93 ? -1.561 3.768 1.130 1.00 97.81 93 VAL A C 1
ATOM 756 O O . VAL A 1 93 ? -0.537 4.315 1.545 1.00 97.81 93 VAL A O 1
ATOM 759 N N . ALA A 1 94 ? -1.540 2.785 0.231 1.00 97.06 94 ALA A N 1
ATOM 760 C CA . ALA A 1 94 ? -0.350 2.311 -0.461 1.00 97.06 94 ALA A CA 1
ATOM 761 C C . ALA A 1 94 ? -0.554 2.420 -1.978 1.00 97.06 94 ALA A C 1
ATOM 763 O O . ALA A 1 94 ? -1.468 1.802 -2.521 1.00 97.06 94 ALA A O 1
ATOM 764 N N . VAL A 1 95 ? 0.298 3.182 -2.666 1.00 96.06 95 VAL A N 1
ATOM 765 C CA . VAL A 1 95 ? 0.234 3.413 -4.117 1.00 96.06 95 VAL A CA 1
ATOM 766 C C . VAL A 1 95 ? 1.419 2.746 -4.797 1.00 96.06 95 VAL A C 1
ATOM 768 O O . VAL A 1 95 ? 2.576 3.131 -4.589 1.00 96.06 95 VAL A O 1
ATOM 771 N N . PHE A 1 96 ? 1.122 1.784 -5.665 1.00 95.94 96 PHE A N 1
ATOM 772 C CA . PHE A 1 96 ? 2.097 1.073 -6.478 1.00 95.94 96 PHE A CA 1
ATOM 773 C C . PHE A 1 96 ? 1.961 1.489 -7.938 1.00 95.94 96 PHE A C 1
ATOM 775 O O . PHE A 1 96 ? 0.855 1.593 -8.474 1.00 95.94 96 PHE A O 1
ATOM 782 N N . GLY A 1 97 ? 3.090 1.715 -8.598 1.00 93.00 97 GLY A N 1
ATOM 783 C CA . GLY A 1 97 ? 3.064 2.215 -9.962 1.00 93.00 97 GLY A CA 1
ATOM 784 C C . GLY A 1 97 ? 4.398 2.167 -10.680 1.00 93.00 97 GLY A C 1
ATOM 785 O O . GLY A 1 97 ? 5.297 1.383 -10.355 1.00 93.00 97 GLY A O 1
ATOM 786 N N . VAL A 1 98 ? 4.496 3.038 -11.677 1.00 89.06 98 VAL A N 1
ATOM 787 C CA . VAL A 1 98 ? 5.648 3.185 -12.560 1.00 89.06 98 VAL A CA 1
ATOM 788 C C . VAL A 1 98 ? 6.539 4.321 -12.041 1.00 89.06 98 VAL A C 1
ATOM 790 O O . VAL A 1 98 ? 6.069 5.455 -11.931 1.00 89.06 98 VAL A O 1
ATOM 793 N N . PRO A 1 99 ? 7.817 4.066 -11.703 1.00 86.81 99 PRO A N 1
ATOM 794 C CA . PRO A 1 99 ? 8.744 5.135 -11.355 1.00 86.81 99 PRO A CA 1
ATOM 795 C C . PRO A 1 99 ? 9.061 6.015 -12.567 1.00 86.81 99 PRO A C 1
ATOM 797 O O . PRO A 1 99 ? 9.017 5.568 -13.710 1.00 86.81 99 PRO A O 1
ATOM 800 N N . VAL A 1 100 ? 9.502 7.247 -12.302 1.00 85.75 100 VAL A N 1
ATOM 801 C CA . VAL A 1 100 ? 9.962 8.191 -13.342 1.00 85.75 100 VAL A CA 1
ATOM 802 C C . VAL A 1 100 ? 11.136 7.626 -14.155 1.00 85.75 100 VAL A C 1
ATOM 804 O O . VAL A 1 100 ? 11.277 7.919 -15.337 1.00 85.75 100 VAL A O 1
ATOM 807 N N . SER A 1 101 ? 11.979 6.797 -13.533 1.00 90.44 101 SER A N 1
ATOM 808 C CA . SER A 1 101 ? 13.086 6.110 -14.198 1.00 90.44 101 SER A CA 1
ATOM 809 C C . SER A 1 101 ? 12.925 4.598 -14.086 1.00 90.44 101 SER A C 1
ATOM 811 O O . SER A 1 101 ? 12.872 4.060 -12.979 1.00 90.44 101 SER A O 1
ATOM 813 N N . THR A 1 102 ? 12.950 3.906 -15.231 1.00 90.88 102 THR A N 1
ATOM 814 C CA . THR A 1 102 ? 12.998 2.432 -15.325 1.00 90.88 102 THR A CA 1
ATOM 815 C C . THR A 1 102 ? 14.116 1.835 -14.468 1.00 90.88 102 THR A C 1
ATOM 817 O O . THR A 1 102 ? 13.953 0.752 -13.910 1.00 90.88 102 THR A O 1
ATOM 820 N N . ALA A 1 103 ? 15.234 2.557 -14.318 1.00 92.81 103 ALA A N 1
ATOM 821 C CA . ALA A 1 103 ? 16.409 2.125 -13.569 1.00 92.81 103 ALA A CA 1
ATOM 822 C C . ALA A 1 103 ? 16.130 1.872 -12.081 1.00 92.81 103 ALA A C 1
ATOM 824 O O . ALA A 1 103 ? 16.872 1.119 -11.454 1.00 92.81 103 ALA A O 1
ATOM 825 N N . VAL A 1 104 ? 15.069 2.468 -11.522 1.00 92.31 104 VAL A N 1
ATOM 826 C CA . VAL A 1 104 ? 14.610 2.180 -10.154 1.00 92.31 104 VAL A CA 1
ATOM 827 C C . VAL A 1 104 ? 14.211 0.713 -10.011 1.00 92.31 104 VAL A C 1
ATOM 829 O O . VAL A 1 104 ? 14.418 0.145 -8.948 1.00 92.31 104 VAL A O 1
ATOM 832 N N . LEU A 1 105 ? 13.689 0.089 -11.072 1.00 94.38 105 LEU A N 1
ATOM 833 C CA . LEU A 1 105 ? 13.311 -1.324 -11.082 1.00 94.38 105 LEU A CA 1
ATOM 834 C C . LEU A 1 105 ? 14.424 -2.199 -11.651 1.00 94.38 105 LEU A C 1
ATOM 836 O O . LEU A 1 105 ? 14.792 -3.194 -11.039 1.00 94.38 105 LEU A O 1
ATOM 840 N N . THR A 1 106 ? 15.003 -1.824 -12.793 1.00 94.44 106 THR A N 1
ATOM 841 C CA . THR A 1 106 ? 15.918 -2.717 -13.522 1.00 94.44 106 THR A CA 1
ATOM 842 C C . THR A 1 106 ? 17.286 -2.878 -12.862 1.00 94.44 106 THR A C 1
ATOM 844 O O . THR A 1 106 ? 17.954 -3.874 -13.111 1.00 94.44 106 THR A O 1
ATOM 847 N N . LYS A 1 107 ? 17.720 -1.940 -12.007 1.00 93.38 107 LYS A N 1
ATOM 848 C CA . LYS A 1 107 ? 18.962 -2.098 -11.231 1.00 93.38 107 LYS A CA 1
ATOM 849 C C . LYS A 1 107 ? 18.821 -3.106 -10.081 1.00 93.38 107 LYS A C 1
ATOM 851 O O . LYS A 1 107 ? 19.656 -4.002 -10.011 1.00 93.38 107 LYS A O 1
ATOM 856 N N . PRO A 1 108 ? 17.828 -2.988 -9.175 1.00 94.19 108 PRO A N 1
ATOM 857 C CA . PRO A 1 108 ? 17.665 -3.952 -8.084 1.00 94.19 108 PRO A CA 1
ATOM 858 C C . PRO A 1 108 ? 16.995 -5.263 -8.514 1.00 94.19 108 PRO A C 1
ATOM 860 O O . PRO A 1 108 ? 17.208 -6.281 -7.865 1.00 94.19 108 PRO A O 1
ATOM 863 N N . LEU A 1 109 ? 16.182 -5.249 -9.577 1.00 95.19 109 LEU A N 1
ATOM 864 C CA . LEU A 1 109 ? 15.376 -6.385 -10.037 1.00 95.19 109 LEU A CA 1
ATOM 865 C C . LEU A 1 109 ? 15.594 -6.648 -11.544 1.00 95.19 109 LEU A C 1
ATOM 867 O O . LEU A 1 109 ? 14.644 -6.552 -12.323 1.00 95.19 109 LEU A O 1
ATOM 871 N N . PRO A 1 110 ? 16.830 -6.954 -11.989 1.00 96.06 110 PRO A N 1
ATOM 872 C CA . PRO A 1 110 ? 17.179 -7.011 -13.414 1.00 96.06 110 PRO A CA 1
ATOM 873 C C . PRO A 1 110 ? 16.461 -8.116 -14.200 1.00 96.06 110 PRO A C 1
ATOM 875 O O . PRO A 1 110 ? 16.300 -7.995 -15.411 1.00 96.06 110 PRO A O 1
ATOM 878 N N . GLU A 1 111 ? 16.024 -9.180 -13.526 1.00 97.62 111 GLU A N 1
ATOM 879 C CA . GLU A 1 111 ? 15.373 -10.337 -14.154 1.00 97.62 111 GLU A CA 1
ATOM 880 C C . GLU A 1 111 ? 13.853 -10.174 -14.314 1.00 97.62 111 GLU A C 1
ATOM 882 O O . GLU A 1 111 ? 13.215 -10.981 -14.986 1.00 97.62 111 GLU A O 1
ATOM 887 N N . LEU A 1 112 ? 13.257 -9.138 -13.713 1.00 96.94 112 LEU A N 1
ATOM 888 C CA . LEU A 1 112 ? 11.810 -8.923 -13.737 1.00 96.94 112 LEU A CA 1
ATOM 889 C C . LEU A 1 112 ? 11.419 -7.909 -14.810 1.00 96.94 112 LEU A C 1
ATOM 891 O O . LEU A 1 112 ? 11.994 -6.820 -14.886 1.00 96.94 112 LEU A O 1
ATOM 895 N N . ARG A 1 113 ? 10.374 -8.209 -15.592 1.00 96.69 113 ARG A N 1
ATOM 896 C CA . ARG A 1 113 ? 9.816 -7.244 -16.550 1.00 96.69 113 ARG A CA 1
ATOM 897 C C . ARG A 1 113 ? 9.251 -6.019 -15.805 1.00 96.69 113 ARG A C 1
ATOM 899 O O . ARG A 1 113 ? 8.303 -6.174 -15.025 1.00 96.69 113 ARG A O 1
ATOM 906 N N . PRO A 1 114 ? 9.774 -4.798 -16.033 1.00 94.56 114 PRO A N 1
ATOM 907 C CA . PRO A 1 114 ? 9.270 -3.603 -15.366 1.00 94.56 114 PRO A CA 1
ATOM 908 C C . PRO A 1 114 ? 7.801 -3.360 -15.715 1.00 94.56 114 PRO A C 1
ATOM 910 O O . PRO A 1 114 ? 7.342 -3.696 -16.807 1.00 94.56 114 PRO A O 1
ATOM 913 N N . TYR A 1 115 ? 7.066 -2.784 -14.764 1.00 93.56 115 TYR A N 1
ATOM 914 C CA . TYR A 1 115 ? 5.666 -2.350 -14.890 1.00 93.56 115 TYR A CA 1
ATOM 915 C C . TYR A 1 115 ? 4.633 -3.478 -14.973 1.00 93.56 115 TYR A C 1
ATOM 917 O O . TYR A 1 115 ? 3.435 -3.213 -14.994 1.00 93.56 115 TYR A O 1
ATOM 925 N N . THR A 1 116 ? 5.088 -4.730 -15.002 1.00 93.56 116 THR A N 1
ATOM 926 C CA . THR A 1 116 ? 4.234 -5.924 -15.022 1.00 93.56 116 THR A CA 1
ATOM 927 C C . THR A 1 116 ? 4.647 -6.904 -13.930 1.00 93.56 116 THR A C 1
ATOM 929 O O . THR A 1 116 ? 3.847 -7.227 -13.061 1.00 93.56 116 THR A O 1
ATOM 932 N N . GLU A 1 117 ? 5.912 -7.325 -13.911 1.00 96.56 117 GLU A N 1
ATOM 933 C CA . GLU A 1 117 ? 6.465 -8.188 -12.862 1.00 96.56 117 GLU A CA 1
ATOM 934 C C . GLU A 1 117 ? 7.154 -7.388 -11.753 1.00 96.56 117 GLU A C 1
ATOM 936 O O . GLU A 1 117 ? 7.378 -7.928 -10.671 1.00 96.56 117 GLU A O 1
ATOM 941 N N . SER A 1 118 ? 7.477 -6.112 -11.979 1.00 97.25 118 SER A N 1
ATOM 942 C CA . SER A 1 118 ? 8.001 -5.230 -10.936 1.00 97.25 118 SER A CA 1
ATOM 943 C C . SER A 1 118 ? 7.362 -3.843 -10.915 1.00 97.25 118 SER A C 1
ATOM 945 O O . SER A 1 118 ? 7.108 -3.244 -11.960 1.00 97.25 118 SER A O 1
ATOM 947 N N . LEU A 1 119 ? 7.106 -3.333 -9.707 1.00 97.00 119 LEU A N 1
ATOM 948 C CA . LEU A 1 119 ? 6.509 -2.015 -9.449 1.00 97.00 119 LEU A CA 1
ATOM 949 C C . LEU A 1 119 ? 7.301 -1.250 -8.382 1.00 97.00 119 LEU A C 1
ATOM 951 O O . LEU A 1 119 ? 8.066 -1.837 -7.617 1.00 97.00 119 LEU A O 1
ATOM 955 N N . VAL A 1 120 ? 7.102 0.067 -8.305 1.00 95.62 120 VAL A N 1
ATOM 956 C CA . VAL A 1 120 ? 7.577 0.877 -7.173 1.00 95.62 120 VAL A CA 1
ATOM 957 C C . VAL A 1 120 ? 6.412 1.150 -6.223 1.00 95.62 120 VAL A C 1
ATOM 959 O O . VAL A 1 120 ? 5.330 1.517 -6.677 1.00 95.62 120 VAL A O 1
ATOM 962 N N . CYS A 1 121 ? 6.621 0.999 -4.914 1.00 95.19 121 CYS A N 1
ATOM 963 C CA . CYS A 1 121 ? 5.736 1.596 -3.917 1.00 95.19 121 CYS A CA 1
ATOM 964 C C . CYS A 1 121 ? 6.119 3.071 -3.804 1.00 95.19 121 CYS A C 1
ATOM 966 O O . CYS A 1 121 ? 7.192 3.407 -3.300 1.00 95.19 121 CYS A O 1
ATOM 968 N N . SER A 1 122 ? 5.283 3.934 -4.365 1.00 92.50 122 SER A N 1
ATOM 969 C CA . SER A 1 122 ? 5.577 5.359 -4.516 1.00 92.50 122 SER A CA 1
ATOM 970 C C . SER A 1 122 ? 4.994 6.194 -3.384 1.00 92.50 122 SER A C 1
ATOM 972 O O . SER A 1 122 ? 5.546 7.245 -3.061 1.00 92.50 122 SER A O 1
ATOM 974 N N . ARG A 1 123 ? 3.893 5.741 -2.779 1.00 92.19 123 ARG A N 1
ATOM 975 C CA . ARG A 1 123 ? 3.288 6.345 -1.589 1.00 92.19 123 ARG A CA 1
ATOM 976 C C . ARG A 1 123 ? 2.922 5.238 -0.626 1.00 92.19 123 ARG A C 1
ATOM 978 O O . ARG A 1 123 ? 2.280 4.272 -1.027 1.00 92.19 123 ARG A O 1
ATOM 985 N N . PHE A 1 124 ? 3.322 5.391 0.622 1.00 94.19 124 PHE A N 1
ATOM 986 C CA . PHE A 1 124 ? 2.936 4.496 1.698 1.00 94.19 124 PHE A CA 1
ATOM 987 C C . PHE A 1 124 ? 2.743 5.341 2.948 1.00 94.19 124 PHE A C 1
ATOM 989 O O . PHE A 1 124 ? 3.712 5.855 3.497 1.00 94.19 124 PHE A O 1
ATOM 996 N N . VAL A 1 125 ? 1.488 5.566 3.323 1.00 93.31 125 VAL A N 1
ATOM 997 C CA . VAL A 1 125 ? 1.110 6.486 4.399 1.00 93.31 125 VAL A CA 1
ATOM 998 C C . VAL A 1 125 ? -0.011 5.875 5.224 1.00 93.31 125 VAL A C 1
ATOM 1000 O O . VAL A 1 125 ? -0.945 5.298 4.671 1.00 93.31 125 VAL A O 1
ATOM 1003 N N . LEU A 1 126 ? 0.100 5.979 6.541 1.00 93.75 126 LEU A N 1
ATOM 1004 C CA . LEU A 1 126 ? -0.923 5.602 7.510 1.00 93.75 126 LEU A CA 1
ATOM 1005 C C . LEU A 1 126 ? -1.149 6.798 8.440 1.00 93.75 126 LEU A C 1
ATOM 1007 O O . LEU A 1 126 ? -0.274 7.654 8.553 1.00 93.75 126 LEU A O 1
ATOM 1011 N N . LEU A 1 127 ? -2.313 6.858 9.082 1.00 89.75 127 LEU A N 1
ATOM 1012 C CA . LEU A 1 127 ? -2.573 7.827 10.143 1.00 89.75 127 LEU A CA 1
ATOM 1013 C C . LEU A 1 127 ? -1.741 7.505 11.394 1.00 89.75 127 LEU A C 1
ATOM 1015 O O . LEU A 1 127 ? -1.523 6.329 11.695 1.00 89.75 127 LEU A O 1
ATOM 1019 N N . ASP A 1 128 ? -1.344 8.5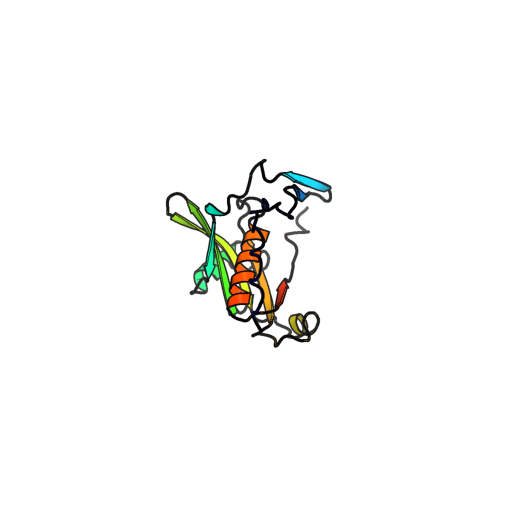31 12.148 1.00 84.88 128 ASP A N 1
ATOM 1020 C CA . ASP A 1 128 ? -0.535 8.393 13.371 1.00 84.88 128 ASP A CA 1
ATOM 1021 C C . ASP A 1 128 ? -1.250 7.593 14.475 1.00 84.88 128 ASP A C 1
ATOM 1023 O O . ASP A 1 128 ? -0.610 6.996 15.341 1.00 84.88 128 ASP A O 1
ATOM 1027 N N . GLU A 1 129 ? -2.585 7.539 14.440 1.00 85.25 129 GLU A N 1
ATOM 1028 C CA . GLU A 1 129 ? -3.409 6.751 15.358 1.00 85.25 129 GLU A CA 1
ATOM 1029 C C . GLU A 1 129 ? -3.352 5.242 15.075 1.00 85.25 129 GLU A C 1
ATOM 1031 O O . GLU A 1 129 ? -3.807 4.442 15.902 1.00 85.25 129 GLU A O 1
ATOM 1036 N N . CYS A 1 130 ? -2.804 4.826 13.926 1.00 84.25 130 CYS A N 1
ATOM 1037 C CA . CYS A 1 130 ? -2.652 3.414 13.605 1.00 84.25 130 CYS A CA 1
ATOM 1038 C C . CYS A 1 130 ? -1.730 2.738 14.636 1.00 84.25 130 CYS A C 1
ATOM 1040 O O . CYS A 1 130 ? -0.592 3.169 14.840 1.00 84.25 130 CYS A O 1
ATOM 1042 N N . PRO A 1 131 ? -2.165 1.638 15.277 1.00 85.44 131 PRO A N 1
ATOM 1043 C CA . PRO A 1 131 ? -1.331 0.914 16.218 1.00 85.44 131 PRO A CA 1
ATOM 1044 C C . PRO A 1 131 ? -0.062 0.408 15.544 1.00 85.44 131 PRO A C 1
ATOM 1046 O O . PRO A 1 131 ? -0.042 0.063 14.363 1.00 85.44 131 PRO A O 1
ATOM 1049 N N . ALA A 1 132 ? 0.994 0.265 16.325 1.00 77.50 132 ALA A N 1
ATOM 1050 C CA . ALA A 1 132 ? 2.243 -0.271 15.816 1.00 77.50 132 ALA A CA 1
ATOM 1051 C C . ALA A 1 132 ? 2.078 -1.653 15.179 1.00 77.50 132 ALA A C 1
ATOM 1053 O O . ALA A 1 132 ? 1.356 -2.490 15.714 1.00 77.50 132 ALA A O 1
ATOM 1054 N N . ASN A 1 133 ? 2.831 -1.901 14.106 1.00 86.00 133 ASN A N 1
ATOM 1055 C CA . ASN A 1 133 ? 2.731 -3.066 13.217 1.00 86.00 133 ASN A CA 1
ATOM 1056 C C . ASN A 1 133 ? 1.621 -2.972 12.165 1.00 86.00 133 ASN A C 1
ATOM 1058 O O . ASN A 1 133 ? 1.586 -3.839 11.286 1.00 86.00 133 ASN A O 1
ATOM 1062 N N . SER A 1 134 ? 0.786 -1.925 12.185 1.00 87.19 134 SER A N 1
ATOM 1063 C CA . SER A 1 134 ? -0.167 -1.662 11.100 1.00 87.19 134 SER A CA 1
ATOM 1064 C C . SER A 1 134 ? 0.552 -1.525 9.762 1.00 87.19 134 SER A C 1
ATOM 1066 O O . SER A 1 134 ? 0.105 -2.098 8.775 1.00 87.19 134 SER A O 1
ATOM 1068 N N . GLU A 1 135 ? 1.707 -0.853 9.730 1.00 90.69 135 GLU A N 1
ATOM 1069 C CA . GLU A 1 135 ? 2.507 -0.641 8.523 1.00 90.69 135 GLU A CA 1
ATOM 1070 C C . GLU A 1 135 ? 2.959 -1.970 7.909 1.00 90.69 135 GLU A C 1
ATOM 1072 O O . GLU A 1 135 ? 2.652 -2.278 6.757 1.00 90.69 135 GLU A O 1
ATOM 1077 N N . SER A 1 136 ? 3.662 -2.791 8.691 1.00 90.56 136 SER A N 1
ATOM 1078 C CA . SER A 1 136 ? 4.194 -4.075 8.227 1.00 90.56 136 SER A CA 1
ATOM 1079 C C . SER A 1 136 ? 3.077 -5.043 7.840 1.00 90.56 136 SER A C 1
ATOM 1081 O O . SER A 1 136 ? 3.192 -5.748 6.835 1.00 90.56 136 SER A O 1
ATOM 1083 N N . TRP A 1 137 ? 1.980 -5.069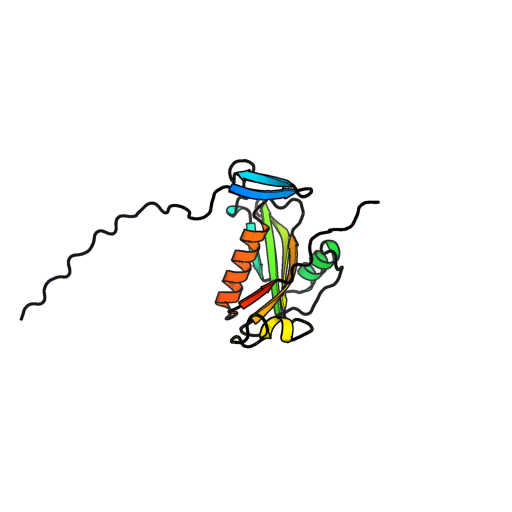 8.603 1.00 94.31 137 TRP A N 1
ATOM 1084 C CA . TRP A 1 137 ? 0.830 -5.915 8.300 1.00 94.31 137 TRP A CA 1
ATOM 1085 C C . TRP A 1 137 ? 0.105 -5.461 7.028 1.00 94.31 137 TRP A C 1
ATOM 1087 O O . TRP A 1 137 ? -0.218 -6.290 6.172 1.00 94.31 137 TRP A O 1
ATOM 1097 N N . PHE A 1 138 ? -0.107 -4.154 6.862 1.00 96.88 138 PHE A N 1
ATOM 1098 C CA . PHE A 1 138 ? -0.715 -3.579 5.667 1.00 96.88 138 PHE A CA 1
ATOM 1099 C C . PHE A 1 138 ? 0.141 -3.865 4.433 1.00 96.88 138 PHE A C 1
ATOM 1101 O O . PHE A 1 138 ? -0.355 -4.426 3.454 1.00 96.88 138 PHE A O 1
ATOM 1108 N N . LEU A 1 139 ? 1.443 -3.582 4.507 1.00 96.19 139 LEU A N 1
ATOM 1109 C CA . LEU A 1 139 ? 2.376 -3.835 3.415 1.00 96.19 139 LEU A CA 1
ATOM 1110 C C . LEU A 1 139 ? 2.406 -5.319 3.030 1.00 96.19 139 LEU A C 1
ATOM 1112 O O . LEU A 1 139 ? 2.323 -5.640 1.845 1.00 96.19 139 LEU A O 1
ATOM 1116 N N . ALA A 1 140 ? 2.456 -6.235 4.002 1.00 96.56 140 ALA A N 1
ATOM 1117 C CA . ALA A 1 140 ? 2.420 -7.671 3.731 1.00 96.56 140 ALA A CA 1
ATOM 1118 C C . ALA A 1 140 ? 1.138 -8.093 2.990 1.00 96.56 140 ALA A C 1
ATOM 1120 O O . ALA A 1 140 ? 1.197 -8.920 2.078 1.00 96.56 140 ALA A O 1
ATOM 1121 N N . ASN A 1 141 ? -0.017 -7.517 3.335 1.00 98.19 141 ASN A N 1
ATOM 1122 C CA . ASN A 1 141 ? -1.276 -7.776 2.632 1.00 98.19 141 ASN A CA 1
ATOM 1123 C C . ASN A 1 141 ? -1.278 -7.214 1.203 1.00 98.19 141 ASN A C 1
ATOM 1125 O O . ASN A 1 141 ? -1.702 -7.914 0.280 1.00 98.19 141 ASN A O 1
ATOM 1129 N N . CYS A 1 142 ? -0.748 -6.007 0.993 1.00 98.19 142 CYS A N 1
ATOM 1130 C CA . CYS A 1 142 ? -0.557 -5.445 -0.346 1.00 98.19 142 CYS A CA 1
ATOM 1131 C C . CYS A 1 142 ? 0.327 -6.355 -1.207 1.00 98.19 142 CYS A C 1
ATOM 1133 O O . CYS A 1 142 ? -0.058 -6.725 -2.314 1.00 98.19 142 CYS A O 1
ATOM 1135 N N . LEU A 1 143 ? 1.479 -6.784 -0.681 1.00 97.50 143 LEU A N 1
ATOM 1136 C CA . LEU A 1 143 ? 2.417 -7.654 -1.394 1.00 97.50 143 LEU A CA 1
ATOM 1137 C C . LEU A 1 143 ? 1.802 -9.016 -1.747 1.00 97.50 143 LEU A C 1
ATOM 1139 O O . LEU A 1 143 ? 2.004 -9.498 -2.858 1.00 97.50 143 LEU A O 1
ATOM 1143 N N . LYS A 1 144 ? 0.998 -9.615 -0.857 1.00 97.88 144 LYS A N 1
ATOM 1144 C CA . LYS A 1 144 ? 0.253 -10.853 -1.156 1.00 97.88 144 LYS A CA 1
ATOM 1145 C C . LYS A 1 144 ? -0.702 -10.675 -2.339 1.00 97.88 144 LYS A C 1
ATOM 1147 O O . LYS A 1 144 ? -0.738 -11.521 -3.231 1.00 97.88 144 LYS A O 1
ATOM 1152 N N . ARG A 1 145 ? -1.456 -9.571 -2.371 1.00 98.00 145 ARG A N 1
ATOM 1153 C CA . ARG A 1 145 ? -2.401 -9.264 -3.460 1.00 98.00 145 ARG A CA 1
ATOM 1154 C C . ARG A 1 145 ? -1.674 -8.962 -4.775 1.00 98.00 145 ARG A C 1
ATOM 1156 O O . ARG A 1 145 ? -2.079 -9.457 -5.823 1.00 98.00 145 ARG A O 1
ATOM 1163 N N . LEU A 1 146 ? -0.562 -8.233 -4.714 1.00 97.56 146 LEU A N 1
ATOM 1164 C CA . LEU A 1 146 ? 0.317 -7.977 -5.858 1.00 97.56 146 LEU A CA 1
ATOM 1165 C C . LEU A 1 146 ? 0.885 -9.276 -6.440 1.00 97.56 146 LEU A C 1
ATOM 1167 O O . LEU A 1 146 ? 0.815 -9.490 -7.652 1.00 97.56 146 LEU A O 1
ATOM 1171 N N . LEU A 1 147 ? 1.355 -10.181 -5.580 1.00 97.69 147 LEU A N 1
ATOM 1172 C CA . LEU A 1 147 ? 1.858 -11.488 -5.992 1.00 97.69 147 LEU A CA 1
ATOM 1173 C C . LEU A 1 147 ? 0.789 -12.320 -6.704 1.00 97.69 147 LEU A C 1
ATOM 1175 O O . LEU A 1 147 ? 1.074 -12.926 -7.738 1.00 97.69 147 LEU A O 1
ATOM 1179 N N . ALA A 1 148 ? -0.443 -12.308 -6.190 1.00 97.06 148 ALA A N 1
ATOM 1180 C CA . ALA A 1 148 ? -1.579 -12.972 -6.823 1.00 97.06 148 ALA A CA 1
ATOM 1181 C C . ALA A 1 148 ? -1.924 -12.376 -8.203 1.00 97.06 148 ALA A C 1
ATOM 1183 O O . ALA A 1 148 ? -2.385 -13.100 -9.080 1.00 97.06 148 ALA A O 1
ATOM 1184 N N . SER A 1 149 ? -1.651 -11.085 -8.418 1.00 95.88 149 SER A N 1
ATOM 1185 C CA . SER A 1 149 ? -1.834 -10.406 -9.712 1.00 95.88 149 SER A CA 1
ATOM 1186 C C . SER A 1 149 ? -0.659 -10.559 -10.693 1.00 95.88 149 SER A C 1
ATOM 1188 O O . SER A 1 149 ? -0.731 -10.059 -11.811 1.00 95.88 149 SER A O 1
ATOM 1190 N N . GLY A 1 150 ? 0.416 -11.259 -10.306 1.00 96.88 150 GLY A N 1
ATOM 1191 C CA . GLY A 1 150 ? 1.576 -11.529 -11.167 1.00 96.88 150 GLY A CA 1
ATOM 1192 C C . GLY A 1 150 ? 2.799 -10.635 -10.932 1.00 96.88 150 GLY A C 1
ATOM 1193 O O . GLY A 1 150 ? 3.839 -10.875 -11.544 1.00 96.88 150 GLY A O 1
ATOM 1194 N N . VAL A 1 151 ? 2.728 -9.670 -10.012 1.00 97.69 151 VAL A N 1
ATOM 1195 C CA . VAL A 1 151 ? 3.886 -8.854 -9.614 1.00 97.69 151 VAL A CA 1
ATOM 1196 C C . VAL A 1 151 ? 4.823 -9.700 -8.748 1.00 97.69 151 VAL A C 1
ATOM 1198 O O . VAL A 1 151 ? 4.411 -10.303 -7.763 1.00 97.69 151 VAL A O 1
ATOM 1201 N N . ARG A 1 152 ? 6.101 -9.767 -9.112 1.00 97.50 152 ARG A N 1
ATOM 1202 C CA . ARG A 1 152 ? 7.123 -10.614 -8.475 1.00 97.50 152 ARG A CA 1
ATOM 1203 C C . ARG A 1 152 ? 8.125 -9.834 -7.632 1.00 97.50 152 ARG A C 1
ATOM 1205 O O . ARG A 1 152 ? 8.790 -10.431 -6.793 1.00 97.50 152 ARG A O 1
ATOM 1212 N N . GLY A 1 153 ? 8.216 -8.521 -7.820 1.00 95.62 153 GLY A N 1
ATOM 1213 C CA . GLY A 1 153 ? 9.095 -7.671 -7.029 1.00 95.62 153 GLY A CA 1
ATOM 1214 C C . GLY A 1 153 ? 8.548 -6.262 -6.872 1.00 95.62 153 GLY A C 1
ATOM 1215 O O . GLY A 1 153 ? 7.922 -5.710 -7.773 1.00 95.62 153 GLY A O 1
ATOM 1216 N N . VAL A 1 154 ? 8.796 -5.664 -5.713 1.00 96.44 154 VAL A N 1
ATOM 1217 C CA . VAL A 1 154 ? 8.459 -4.266 -5.460 1.00 96.44 154 VAL A CA 1
ATOM 1218 C C . VAL A 1 154 ? 9.677 -3.567 -4.892 1.00 96.44 154 VAL A C 1
ATOM 1220 O O . VAL A 1 154 ? 10.304 -4.063 -3.959 1.00 96.44 154 VAL A O 1
ATOM 1223 N N . VAL A 1 155 ? 9.988 -2.395 -5.434 1.00 94.19 155 VAL A N 1
ATOM 1224 C CA . VAL A 1 155 ? 10.970 -1.487 -4.842 1.00 94.19 155 VAL A CA 1
ATOM 1225 C C . VAL A 1 155 ? 10.220 -0.488 -3.974 1.00 94.19 155 VAL A C 1
ATOM 1227 O O . VAL A 1 155 ? 9.360 0.243 -4.463 1.00 94.19 155 VAL A O 1
ATOM 1230 N N . LEU A 1 156 ? 10.518 -0.460 -2.678 1.00 87.81 156 LEU A N 1
ATOM 1231 C CA . LEU A 1 156 ? 9.996 0.565 -1.781 1.00 87.81 156 LEU A CA 1
ATOM 1232 C C . LEU A 1 156 ? 10.977 1.733 -1.759 1.00 87.81 156 LEU A C 1
ATOM 1234 O O . LEU A 1 156 ? 12.110 1.591 -1.301 1.00 87.81 156 LEU A O 1
ATOM 1238 N N . ALA A 1 157 ? 10.538 2.892 -2.243 1.00 68.81 157 ALA A N 1
ATOM 1239 C CA . ALA A 1 157 ? 11.281 4.125 -2.056 1.00 68.81 157 ALA A CA 1
ATOM 1240 C C . ALA A 1 157 ? 10.943 4.680 -0.667 1.00 68.81 157 ALA A C 1
ATOM 1242 O O . ALA A 1 157 ? 9.929 5.347 -0.487 1.00 68.81 157 ALA A O 1
ATOM 1243 N N . TYR A 1 158 ? 11.780 4.377 0.325 1.00 54.31 158 TYR A N 1
ATOM 1244 C CA . TYR A 1 158 ? 11.699 5.037 1.624 1.00 54.31 158 TYR A CA 1
ATOM 1245 C C . TYR A 1 158 ? 12.238 6.461 1.462 1.00 54.31 158 TYR A C 1
ATOM 1247 O O . TYR A 1 158 ? 13.446 6.676 1.388 1.00 54.31 158 TYR A O 1
ATOM 1255 N N . ALA A 1 159 ? 11.350 7.442 1.383 1.00 47.16 159 ALA A N 1
ATOM 1256 C CA . ALA A 1 159 ? 11.696 8.783 1.814 1.00 47.16 159 ALA A CA 1
ATOM 1257 C C . ALA A 1 159 ? 11.312 8.843 3.289 1.00 47.16 159 ALA A C 1
ATOM 1259 O O . ALA A 1 159 ? 10.149 8.634 3.624 1.00 47.16 159 ALA A O 1
ATOM 1260 N N . GLY A 1 160 ? 12.304 8.968 4.170 1.00 34.72 160 GLY A N 1
ATOM 1261 C CA . GLY A 1 160 ? 12.066 8.960 5.609 1.00 34.72 160 GLY A CA 1
ATOM 1262 C C . GLY A 1 160 ? 10.980 9.962 5.989 1.00 34.72 160 GLY A C 1
ATOM 1263 O O . GLY A 1 160 ? 10.998 11.089 5.499 1.00 34.72 160 GLY A O 1
ATOM 1264 N N . ALA A 1 161 ? 10.063 9.535 6.858 1.00 34.12 161 ALA A N 1
ATOM 1265 C CA . ALA A 1 161 ? 9.287 10.456 7.669 1.00 34.12 161 ALA A CA 1
ATOM 1266 C C . ALA A 1 161 ? 10.279 11.414 8.348 1.00 34.12 161 ALA A C 1
ATOM 1268 O O . ALA A 1 161 ? 11.182 10.967 9.055 1.00 34.12 161 ALA A O 1
ATOM 1269 N N . ASP A 1 162 ? 10.177 12.691 7.995 1.00 36.16 162 ASP A N 1
ATOM 1270 C CA . ASP A 1 162 ? 10.678 13.863 8.703 1.00 36.16 162 ASP A CA 1
ATOM 1271 C C . ASP A 1 162 ? 11.953 13.662 9.532 1.00 36.16 162 ASP A C 1
ATOM 1273 O O . ASP A 1 162 ? 11.932 13.491 10.749 1.00 36.16 162 ASP A O 1
ATOM 1277 N N . MET A 1 163 ? 13.102 13.773 8.858 1.00 31.28 163 MET A N 1
ATOM 1278 C CA . MET A 1 163 ? 14.372 14.064 9.531 1.00 31.28 163 MET A CA 1
ATOM 1279 C C . MET A 1 163 ? 14.650 15.568 9.686 1.00 31.28 163 MET A C 1
ATOM 1281 O O . MET A 1 163 ? 15.745 15.918 10.108 1.00 31.28 163 MET A O 1
ATOM 1285 N N . PHE A 1 164 ? 13.697 16.459 9.384 1.00 37.97 164 PHE A N 1
ATOM 1286 C CA . PHE A 1 164 ? 13.867 17.900 9.602 1.00 37.97 164 PHE A CA 1
ATOM 1287 C C . PHE A 1 164 ? 12.537 18.590 9.911 1.00 37.97 164 PHE A C 1
ATOM 1289 O O . PHE A 1 164 ? 11.820 18.986 8.997 1.00 37.97 164 PHE A O 1
ATOM 1296 N N . ASN A 1 165 ? 12.255 18.789 11.198 1.00 35.06 165 ASN A N 1
ATOM 1297 C CA . ASN A 1 165 ? 11.679 20.046 11.665 1.00 35.06 165 ASN A CA 1
ATOM 1298 C C . ASN A 1 165 ? 12.029 20.255 13.147 1.00 35.06 165 ASN A C 1
ATOM 1300 O O . ASN A 1 165 ? 11.224 19.978 14.027 1.00 35.06 165 ASN A O 1
ATOM 1304 N N . ASP A 1 166 ? 13.250 20.722 13.402 1.00 32.06 166 ASP A N 1
ATOM 1305 C CA . ASP A 1 166 ? 13.608 21.404 14.645 1.00 32.06 166 ASP A CA 1
ATOM 1306 C C . ASP A 1 166 ? 14.192 22.764 14.246 1.00 32.06 166 ASP A C 1
ATOM 1308 O O . ASP A 1 166 ? 15.244 22.796 13.609 1.00 32.06 166 ASP A O 1
ATOM 1312 N N . GLY A 1 167 ? 13.486 23.839 14.623 1.00 34.56 167 GLY A N 1
ATOM 1313 C CA . GLY A 1 167 ? 14.026 25.178 14.927 1.00 34.56 167 GLY A CA 1
ATOM 1314 C C . GLY A 1 167 ? 14.739 25.956 13.830 1.00 34.56 167 GLY A C 1
ATOM 1315 O O . GLY A 1 167 ? 15.943 25.703 13.620 1.00 34.56 167 GLY A O 1
#

Secondary structure (DSSP, 8-state):
-PPPPPP------------S-SEEEEEETTEEEEEETTSS---GGGEEEEE-SSHHHHHHHHHHHSTT------SEEEEEEEEETTEEEEEEEEEEE--SSTHHHHTT-TTSPBTTTEEEEEEEEE-TTSPTTHHHHHHHHHHHHHHHTT--EEEE----S-S----

InterPro domains:
  IPR057895 Mom [PF25680] (47-149)

Sequence (167 aa):
MRFSVQETLPFEDLPEVPTASPWCQRWRERRHSWAHVRDGGFDARRYTVDVIPDEEPAKGFVLAHHYSGSYPAVTVQFGLYDVVDGERQLCGVAVFGVPVSTAVLTKPLPELRPYTESLVCSRFVLLDECPANSESWFLANCLKRLLASGVRGVVLAYAGADMFNDG

Organism: Streptomyces murinus (NCBI:txid33900)

Radius of gyration: 20.58 Å; chains: 1; bounding box: 38×84×42 Å

pLDDT: mean 79.76, std 20.53, range [31.28, 98.44]